Protein AF-A0A553K3J6-F1 (afdb_monomer)

Foldseek 3Di:
DPDDDDDPPPDDDPLVVLLVVVLVCVVVVVDDPVCSQVVVQVVCVVVVDHDDPVSNVVSVVVCVVVVNDDDDDDDPPDDD

Nearest PDB structures (foldseek):
  1j0r-assembly2_B  TM=8.924E-01  e=4.932E-07  Bacillus subtilis
  1bm9-assembly1_A  TM=8.624E-01  e=7.325E-07  Bacillus subtilis
  2dqr-assembly1_A  TM=9.178E-01  e=3.335E-06  Bacillus subtilis
  2dqr-assembly1_B  TM=8.889E-01  e=2.103E-06  Bacillus subtilis
  2dqr-assembly2_D  TM=8.928E-01  e=4.953E-06  Bacillus subtilis

Radius of gyration: 15.26 Å; Cα contacts (8 Å, |Δi|>4): 39; chains: 1; bounding box: 35×21×54 Å

Mean predicted aligned error: 7.89 Å

Solvent-accessible surface area (backbone atoms only — not comparable to full-atom values): 5248 Å² total; per-residue (Å²): 133,85,80,78,76,77,79,89,80,74,77,83,53,69,49,62,55,48,39,54,52,53,51,55,42,49,78,68,70,72,69,52,82,88,48,50,65,56,52,52,31,62,73,28,48,88,75,75,44,71,81,54,68,69,55,54,52,49,26,51,48,52,35,39,74,71,65,77,45,81,89,79,88,75,78,78,88,80,84,128

Sequence (80 aa):
MSEKRKPSGFLLKQRAFLKLYLITLTEQERLYGLKLLDVLREEFQPFGYRPNHSEVYKALHDLIEDGILEQVKKKKEGMK

Secondary structure (DSSP, 8-state):
----PPP---S--HHHHHHHHHHHHHHTT---TTTHHHHHHHHHGGGT----HHHHHHHHHHHHHTTS--------S---

Structure (mmCIF, N/CA/C/O backbone):
data_AF-A0A553K3J6-F1
#
_entry.id   AF-A0A553K3J6-F1
#
loop_
_atom_site.group_PDB
_atom_site.id
_atom_site.type_symbol
_atom_site.label_atom_id
_atom_site.label_alt_id
_atom_site.label_comp_id
_atom_site.label_asym_id
_atom_site.label_entity_id
_atom_site.label_seq_id
_atom_site.pdbx_PDB_ins_code
_atom_site.Cartn_x
_atom_site.Cartn_y
_atom_site.Cartn_z
_atom_site.occupancy
_atom_site.B_iso_or_equiv
_atom_site.auth_seq_id
_atom_site.auth_comp_id
_atom_site.auth_asym_id
_atom_site.auth_atom_id
_atom_site.pdbx_PDB_model_num
ATOM 1 N N . MET A 1 1 ? -18.781 5.698 -23.032 1.00 39.84 1 MET A N 1
ATOM 2 C CA . MET A 1 1 ? -18.104 4.387 -22.924 1.00 39.84 1 MET A CA 1
ATOM 3 C C . MET A 1 1 ? -16.609 4.635 -22.878 1.00 39.84 1 MET A C 1
ATOM 5 O O . MET A 1 1 ? -16.036 4.965 -23.905 1.00 39.84 1 MET A O 1
ATOM 9 N N . SER A 1 2 ? -15.994 4.575 -21.696 1.00 48.16 2 SER A N 1
ATOM 10 C CA . SER A 1 2 ? -14.541 4.727 -21.575 1.00 48.16 2 SER A CA 1
ATOM 11 C C . SER A 1 2 ? -13.863 3.493 -22.157 1.00 48.16 2 SER A C 1
ATOM 13 O O . SER A 1 2 ? -14.064 2.379 -21.675 1.00 48.16 2 SER A O 1
ATOM 15 N N . GLU A 1 3 ? -13.101 3.691 -23.224 1.00 56.03 3 GLU A N 1
ATOM 16 C CA . GLU A 1 3 ? -12.312 2.655 -23.876 1.00 56.03 3 GLU A CA 1
ATOM 17 C C . GLU A 1 3 ? -11.311 2.075 -22.863 1.00 56.03 3 GLU A C 1
ATOM 19 O O . GLU A 1 3 ? -10.427 2.774 -22.355 1.00 56.03 3 GLU A O 1
ATOM 24 N N . LYS A 1 4 ? -11.487 0.801 -22.488 1.00 62.62 4 LYS A N 1
ATOM 25 C CA . LYS A 1 4 ? -10.565 0.117 -21.574 1.00 62.62 4 LYS A CA 1
ATOM 26 C C . LYS A 1 4 ? -9.227 -0.041 -22.295 1.00 62.62 4 LYS A C 1
ATOM 28 O O . LYS A 1 4 ? -9.091 -0.901 -23.163 1.00 62.62 4 LYS A O 1
ATOM 33 N N . ARG A 1 5 ? -8.242 0.795 -21.945 1.00 66.56 5 ARG A N 1
ATOM 34 C CA . ARG A 1 5 ? -6.871 0.692 -22.469 1.00 66.56 5 ARG A CA 1
ATOM 35 C C . ARG A 1 5 ? -6.363 -0.742 -22.292 1.00 66.56 5 ARG A C 1
ATOM 37 O O . ARG A 1 5 ? -6.303 -1.233 -21.165 1.00 66.56 5 ARG A O 1
ATOM 44 N N . LYS A 1 6 ? -5.967 -1.398 -23.388 1.00 68.75 6 LYS A N 1
ATOM 45 C CA . LYS A 1 6 ? -5.272 -2.690 -23.321 1.00 68.75 6 LYS A CA 1
ATOM 46 C C . LYS A 1 6 ? -3.907 -2.481 -22.646 1.00 68.75 6 LYS A C 1
ATOM 48 O O . LYS A 1 6 ? -3.151 -1.618 -23.097 1.00 68.75 6 LYS A O 1
ATOM 53 N N . PRO A 1 7 ? -3.577 -3.215 -21.569 1.00 70.81 7 PRO A N 1
ATOM 54 C CA . PRO A 1 7 ? -2.272 -3.095 -20.932 1.00 70.81 7 PRO A CA 1
ATOM 55 C C . PRO A 1 7 ? -1.177 -3.550 -21.904 1.00 70.81 7 PRO A C 1
ATOM 57 O O . PRO A 1 7 ? -1.312 -4.581 -22.554 1.00 70.81 7 PRO A O 1
ATOM 60 N N . SER A 1 8 ? -0.080 -2.794 -21.989 1.00 74.56 8 SER A N 1
ATOM 61 C CA . SER A 1 8 ? 1.033 -3.056 -22.917 1.00 74.56 8 SER A CA 1
ATOM 62 C C . SER A 1 8 ? 1.878 -4.292 -22.566 1.00 74.56 8 SER A C 1
ATOM 64 O O . SER A 1 8 ? 2.857 -4.565 -23.249 1.00 74.56 8 SER A O 1
ATOM 66 N N . GLY A 1 9 ? 1.550 -5.005 -21.480 1.00 78.31 9 GLY A N 1
ATOM 67 C CA . GLY A 1 9 ? 2.262 -6.203 -21.017 1.00 78.31 9 GLY A CA 1
ATOM 68 C C . GLY A 1 9 ? 3.604 -5.961 -20.312 1.00 78.31 9 GLY A C 1
ATOM 69 O O . GLY A 1 9 ? 4.247 -6.923 -19.907 1.00 78.31 9 GLY A O 1
ATOM 70 N N . PHE A 1 10 ? 4.045 -4.710 -20.135 1.00 81.81 10 PHE A N 1
ATOM 71 C CA . PHE A 1 10 ? 5.350 -4.410 -19.532 1.00 81.81 10 PHE A CA 1
ATOM 72 C C . PHE A 1 10 ? 5.263 -4.151 -18.024 1.00 81.81 10 PHE A C 1
ATOM 74 O O . PHE A 1 10 ? 4.768 -3.092 -17.630 1.00 81.81 10 PHE A O 1
ATOM 81 N N . LEU A 1 11 ? 5.801 -5.093 -17.232 1.00 88.94 11 LEU A N 1
ATOM 82 C CA . LEU A 1 11 ? 5.870 -5.111 -15.761 1.00 88.94 11 LEU A CA 1
ATOM 83 C C . LEU A 1 11 ? 4.560 -4.698 -15.056 1.00 88.94 11 LEU A C 1
ATOM 85 O O . LEU A 1 11 ? 3.536 -4.369 -15.655 1.00 88.94 11 LEU A O 1
ATOM 89 N N . LEU A 1 12 ? 4.561 -4.763 -13.730 1.00 91.06 12 LEU A N 1
ATOM 90 C CA . LEU A 1 12 ? 3.436 -4.287 -12.934 1.00 91.06 12 LEU A CA 1
ATOM 91 C C . LEU A 1 12 ? 3.551 -2.779 -12.681 1.00 91.06 12 LEU A C 1
ATOM 93 O O . LEU A 1 12 ? 4.642 -2.215 -12.580 1.00 91.06 12 LEU A O 1
ATOM 97 N N . LYS A 1 13 ? 2.405 -2.102 -12.571 1.00 91.50 13 LYS A N 1
ATOM 98 C CA . LYS A 1 13 ? 2.364 -0.694 -12.156 1.00 91.50 13 LYS A CA 1
ATOM 99 C C . LYS A 1 13 ? 2.628 -0.591 -10.658 1.00 91.50 13 LYS A C 1
ATOM 101 O O . LYS A 1 13 ? 2.131 -1.410 -9.890 1.00 91.50 13 LYS A O 1
ATOM 106 N N . GLN A 1 14 ? 3.295 0.484 -10.241 1.00 93.06 14 GLN A N 1
ATOM 107 C CA . GLN A 1 14 ? 3.560 0.780 -8.830 1.00 93.06 14 GLN A CA 1
ATOM 108 C C . GLN A 1 14 ? 2.298 0.687 -7.958 1.00 93.06 14 GLN A C 1
ATOM 110 O O . GLN A 1 14 ? 2.339 0.141 -6.865 1.00 93.06 14 GLN A O 1
ATOM 115 N N . ARG A 1 15 ? 1.149 1.162 -8.451 1.00 93.88 15 ARG A N 1
ATOM 116 C CA . ARG A 1 15 ? -0.100 1.079 -7.687 1.00 93.88 15 ARG A CA 1
ATOM 117 C C . ARG A 1 15 ? -0.565 -0.354 -7.443 1.00 93.88 15 ARG A C 1
ATOM 119 O O . ARG A 1 15 ? -0.982 -0.666 -6.337 1.00 93.88 15 ARG A O 1
ATOM 126 N N . ALA A 1 16 ? -0.448 -1.228 -8.443 1.00 94.19 16 ALA A N 1
ATOM 127 C CA . ALA A 1 16 ? -0.774 -2.644 -8.287 1.00 94.19 16 ALA A CA 1
ATOM 128 C C . ALA A 1 16 ? 0.176 -3.327 -7.289 1.00 94.19 16 ALA A C 1
ATOM 130 O O . ALA A 1 16 ? -0.276 -4.111 -6.462 1.00 94.19 16 ALA A O 1
ATOM 131 N N . PHE A 1 17 ? 1.464 -2.962 -7.313 1.00 95.38 17 PHE A N 1
ATOM 132 C CA . PHE A 1 17 ? 2.441 -3.399 -6.311 1.00 95.38 17 PHE A CA 1
ATOM 133 C C . PHE A 1 17 ? 2.014 -3.018 -4.891 1.00 95.38 17 PHE A C 1
ATOM 135 O O . PHE A 1 17 ? 1.976 -3.853 -3.996 1.00 95.38 17 PHE A O 1
ATOM 142 N N . LEU A 1 18 ? 1.667 -1.744 -4.690 1.00 95.25 18 LEU A N 1
ATOM 143 C CA . LEU A 1 18 ? 1.281 -1.223 -3.383 1.00 95.25 18 LEU A CA 1
ATOM 144 C C . LEU A 1 18 ? -0.021 -1.849 -2.886 1.00 95.25 18 LEU A C 1
ATOM 146 O O . LEU A 1 18 ? -0.109 -2.167 -1.705 1.00 95.25 18 LEU A O 1
ATOM 150 N N . LYS A 1 19 ? -1.001 -2.080 -3.772 1.00 95.44 19 LYS A N 1
ATOM 151 C CA . LYS A 1 19 ? -2.252 -2.763 -3.413 1.00 95.44 19 LYS A CA 1
ATOM 152 C C . LYS A 1 19 ? -1.990 -4.132 -2.777 1.00 95.44 19 LYS A C 1
ATOM 154 O O . LYS A 1 19 ? -2.579 -4.425 -1.744 1.00 95.44 19 LYS A O 1
ATOM 159 N N . LEU A 1 20 ? -1.082 -4.926 -3.352 1.00 95.38 20 LEU A N 1
ATOM 160 C CA . LEU A 1 20 ? -0.715 -6.240 -2.815 1.00 95.38 20 LEU A CA 1
ATOM 161 C C . LEU A 1 20 ? -0.222 -6.138 -1.365 1.00 95.38 20 LEU A C 1
ATOM 163 O O . LEU A 1 20 ? -0.751 -6.807 -0.485 1.00 95.38 20 LEU A O 1
ATOM 167 N N . TYR A 1 21 ? 0.739 -5.249 -1.107 1.00 93.25 21 TYR A N 1
ATOM 168 C CA . TYR A 1 21 ? 1.301 -5.081 0.234 1.00 93.25 21 TYR A CA 1
ATOM 169 C C . TYR A 1 21 ? 0.300 -4.503 1.234 1.00 93.25 21 TYR A C 1
ATOM 171 O O . TYR A 1 21 ? 0.304 -4.896 2.396 1.00 93.25 21 TYR A O 1
ATOM 179 N N . LEU A 1 22 ? -0.579 -3.595 0.806 1.00 91.62 22 LEU A N 1
ATOM 180 C CA . LEU A 1 22 ? -1.628 -3.062 1.675 1.00 91.62 22 LEU A CA 1
ATOM 181 C C . LEU A 1 22 ? -2.600 -4.160 2.123 1.00 91.62 22 LEU A C 1
ATOM 183 O O . LEU A 1 22 ? -2.970 -4.182 3.295 1.00 91.62 22 LEU A O 1
ATOM 187 N N . ILE A 1 23 ? -2.960 -5.090 1.234 1.00 92.38 23 ILE A N 1
ATOM 188 C CA . ILE A 1 23 ? -3.781 -6.257 1.585 1.00 92.38 23 ILE A CA 1
ATOM 189 C C . ILE A 1 23 ? -3.038 -7.126 2.608 1.00 92.38 23 ILE A C 1
ATOM 191 O O . ILE A 1 23 ? -3.551 -7.340 3.704 1.00 92.38 23 ILE A O 1
ATOM 195 N N . THR A 1 24 ? -1.793 -7.520 2.322 1.00 91.12 24 THR A N 1
ATOM 19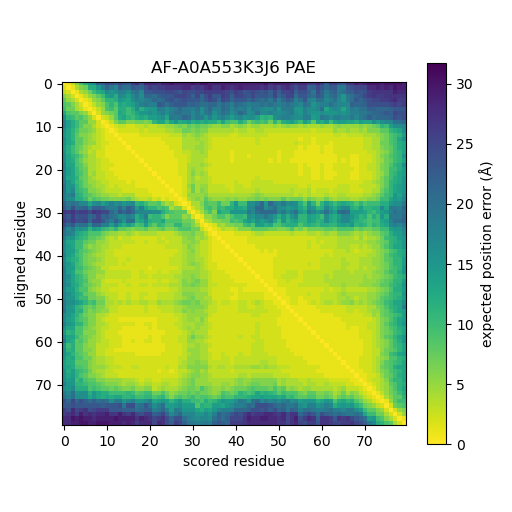6 C CA . THR A 1 24 ? -0.993 -8.365 3.227 1.00 91.12 24 THR A CA 1
ATOM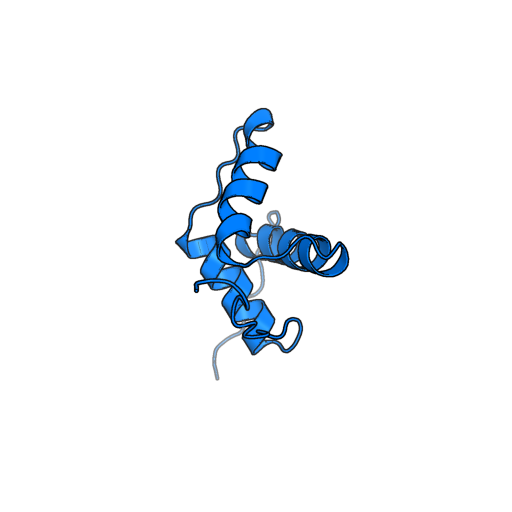 197 C C . THR A 1 24 ? -0.793 -7.731 4.607 1.00 91.12 24 THR A C 1
ATOM 199 O O . THR A 1 24 ? -0.942 -8.394 5.631 1.00 91.12 24 THR A O 1
ATOM 202 N N . LEU A 1 25 ? -0.488 -6.432 4.669 1.00 87.62 25 LEU A N 1
ATOM 203 C CA . LEU A 1 25 ? -0.324 -5.722 5.941 1.00 87.62 25 LEU A CA 1
ATOM 204 C C . LEU A 1 25 ? -1.639 -5.620 6.725 1.00 87.62 25 LEU A C 1
ATOM 206 O O . LEU A 1 25 ? -1.600 -5.516 7.954 1.00 87.62 25 LEU A O 1
ATOM 210 N N . THR A 1 26 ? -2.786 -5.645 6.034 1.00 85.19 26 THR A N 1
ATOM 211 C CA . THR A 1 26 ? -4.109 -5.648 6.678 1.00 85.19 26 THR A CA 1
ATOM 212 C C . THR A 1 26 ? -4.372 -6.998 7.323 1.00 85.19 26 THR A C 1
ATOM 214 O O . THR A 1 26 ? -4.731 -7.048 8.496 1.00 85.19 26 THR A O 1
ATOM 217 N N . GLU A 1 27 ? -4.125 -8.083 6.589 1.00 83.50 27 GLU A N 1
ATOM 218 C CA . GLU A 1 27 ? -4.292 -9.461 7.068 1.00 83.50 27 GLU A CA 1
ATOM 219 C C . GLU A 1 27 ? -3.418 -9.766 8.293 1.00 83.50 27 GLU A C 1
ATOM 221 O O . GLU A 1 27 ? -3.806 -10.539 9.161 1.00 83.50 27 GLU A O 1
ATOM 226 N N . GLN A 1 28 ? -2.251 -9.127 8.400 1.00 82.50 28 GLN A N 1
ATOM 227 C CA . GLN A 1 28 ? -1.329 -9.294 9.527 1.00 82.50 28 GLN A CA 1
ATOM 228 C C . GLN A 1 28 ? -1.679 -8.442 10.765 1.00 82.50 28 GLN A C 1
ATOM 230 O O . GLN A 1 28 ? -0.864 -8.353 11.684 1.00 82.50 28 GLN A O 1
ATOM 235 N N . GLU A 1 29 ? -2.838 -7.770 10.788 1.00 66.75 29 GLU A N 1
ATOM 236 C CA . GLU A 1 29 ? -3.298 -6.864 11.859 1.00 66.75 29 GLU A CA 1
ATOM 237 C C . GLU A 1 29 ? -2.321 -5.716 12.202 1.00 66.75 29 GLU A C 1
ATOM 239 O O . GLU A 1 29 ? -2.418 -5.069 13.248 1.00 66.75 29 GLU A O 1
ATOM 244 N N . ARG A 1 30 ? -1.375 -5.384 11.314 1.00 62.12 30 ARG A N 1
ATOM 245 C CA . ARG A 1 30 ? -0.330 -4.370 11.577 1.00 62.12 30 ARG A CA 1
ATOM 246 C C . ARG A 1 30 ? -0.790 -2.929 11.354 1.00 62.12 30 ARG A C 1
ATOM 248 O O . ARG A 1 30 ? 0.028 -2.008 11.271 1.00 62.12 30 ARG A O 1
ATOM 255 N N . LEU A 1 31 ? -2.092 -2.700 11.230 1.00 60.84 31 LEU A N 1
ATOM 256 C CA . LEU A 1 31 ? -2.578 -1.597 10.422 1.00 60.84 31 LEU A CA 1
ATOM 257 C C . LEU A 1 31 ? -3.227 -0.473 11.240 1.00 60.84 31 LEU A C 1
ATOM 259 O O . LEU A 1 31 ? -4.434 -0.410 11.451 1.00 60.84 31 LEU A O 1
ATOM 263 N N . TYR A 1 32 ? -2.395 0.494 11.635 1.00 62.78 32 TYR A N 1
ATOM 264 C CA . TYR A 1 32 ? -2.843 1.860 11.908 1.00 62.78 32 TYR A CA 1
ATOM 265 C C . TYR A 1 32 ? -2.505 2.708 10.680 1.00 62.78 32 TYR A C 1
ATOM 267 O O . TYR A 1 32 ? -1.330 2.928 10.404 1.00 62.78 32 TYR A O 1
ATOM 275 N N . GLY A 1 33 ? -3.512 3.186 9.938 1.00 60.94 33 GLY A N 1
ATOM 276 C CA . GLY A 1 33 ? -3.345 3.795 8.604 1.00 60.94 33 GLY A CA 1
ATOM 277 C C . GLY A 1 33 ? -2.305 4.923 8.483 1.00 60.94 33 GLY A C 1
ATOM 278 O O . GLY A 1 33 ? -1.728 5.095 7.416 1.00 60.94 33 GLY A O 1
ATOM 279 N N . LEU A 1 34 ? -1.989 5.639 9.572 1.00 61.03 34 LEU A N 1
ATOM 280 C CA . LEU A 1 34 ? -0.922 6.655 9.599 1.00 61.03 34 LEU A CA 1
ATOM 281 C C . LEU A 1 34 ? 0.505 6.073 9.578 1.00 61.03 34 LEU A C 1
ATOM 283 O O . LEU A 1 34 ? 1.427 6.788 9.211 1.00 61.03 34 LEU A O 1
ATOM 287 N N . LYS A 1 35 ? 0.694 4.799 9.942 1.00 76.50 35 LYS A N 1
ATOM 288 C CA . LYS A 1 35 ? 2.000 4.117 9.960 1.00 76.50 35 LYS A CA 1
ATOM 289 C C . LYS A 1 35 ? 2.304 3.321 8.692 1.00 76.50 35 LYS A C 1
ATOM 291 O O . LYS A 1 35 ? 3.451 2.945 8.491 1.00 76.50 35 LYS A O 1
ATOM 296 N N . LEU A 1 36 ? 1.316 3.072 7.828 1.00 82.25 36 LEU A N 1
ATOM 297 C CA . LEU A 1 36 ? 1.497 2.254 6.621 1.00 82.25 36 LEU A CA 1
ATOM 298 C C . LEU A 1 36 ? 2.616 2.769 5.713 1.00 82.25 36 LEU A C 1
ATOM 300 O O . LEU A 1 36 ? 3.428 1.992 5.226 1.00 82.25 36 LEU A O 1
ATOM 304 N N . LEU A 1 37 ? 2.653 4.083 5.479 1.00 86.38 37 LEU A N 1
ATOM 305 C CA . LEU A 1 37 ? 3.661 4.685 4.613 1.00 86.38 37 LEU A CA 1
ATOM 306 C C . LEU A 1 37 ? 5.073 4.494 5.173 1.00 86.38 37 LEU A C 1
ATOM 308 O O . LEU A 1 37 ? 5.991 4.216 4.406 1.00 86.38 37 LEU A O 1
ATOM 312 N N . ASP A 1 38 ? 5.236 4.655 6.483 1.00 87.19 38 ASP A N 1
ATOM 313 C CA . ASP A 1 38 ? 6.534 4.523 7.138 1.00 87.19 38 ASP A CA 1
ATOM 314 C C . ASP A 1 38 ? 6.986 3.063 7.149 1.00 87.19 38 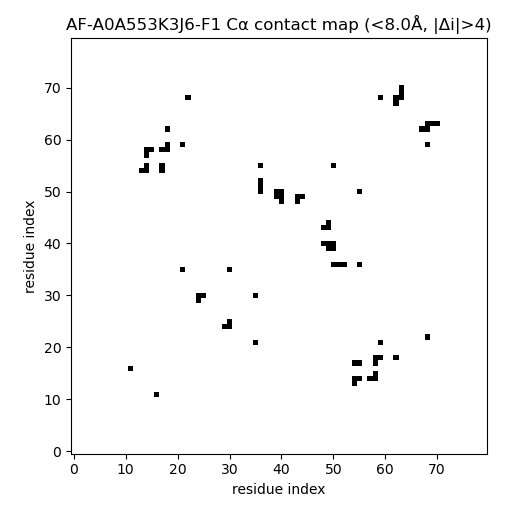ASP A C 1
ATOM 316 O O . ASP A 1 38 ? 8.105 2.788 6.731 1.00 87.19 38 ASP A O 1
ATOM 320 N N . VAL A 1 39 ? 6.081 2.125 7.455 1.00 88.56 39 VAL A N 1
ATOM 321 C CA . VAL A 1 39 ? 6.345 0.678 7.365 1.00 88.56 39 VAL A CA 1
ATOM 322 C C . VAL A 1 39 ? 6.804 0.291 5.961 1.00 88.56 39 VAL A C 1
ATOM 324 O O . VAL A 1 39 ? 7.846 -0.337 5.811 1.00 88.56 39 VAL A O 1
ATOM 327 N N . LEU A 1 40 ? 6.083 0.720 4.920 1.00 90.56 40 LEU A N 1
ATOM 328 C CA . LEU A 1 40 ? 6.462 0.419 3.537 1.00 90.56 40 LEU A CA 1
ATOM 329 C C . LEU A 1 40 ? 7.810 1.057 3.170 1.00 90.56 40 LEU A C 1
ATOM 331 O O . LEU A 1 40 ? 8.604 0.469 2.443 1.00 90.56 40 LEU A O 1
ATOM 335 N N . ARG A 1 41 ? 8.097 2.273 3.643 1.00 91.50 41 ARG A N 1
ATOM 336 C CA . ARG A 1 41 ? 9.389 2.924 3.382 1.00 91.50 41 ARG A CA 1
ATOM 337 C C . ARG A 1 41 ? 10.539 2.204 4.064 1.00 91.50 41 ARG A C 1
ATOM 339 O O . ARG A 1 41 ? 11.583 2.075 3.440 1.00 91.50 41 ARG A O 1
ATOM 346 N N . GLU A 1 42 ? 10.358 1.768 5.303 1.00 91.56 42 GLU A N 1
ATOM 347 C CA . GLU A 1 42 ? 11.353 1.003 6.052 1.00 91.56 42 GLU A CA 1
ATOM 348 C C . GLU A 1 42 ? 11.597 -0.363 5.404 1.00 91.56 42 GLU A C 1
ATOM 350 O O . GLU A 1 42 ? 12.745 -0.728 5.165 1.00 91.56 42 GLU A O 1
ATOM 355 N N . GLU A 1 43 ? 10.530 -1.071 5.030 1.00 91.75 43 GLU A N 1
ATOM 356 C CA . GLU A 1 43 ? 10.602 -2.387 4.389 1.00 91.75 43 GLU A CA 1
ATOM 357 C C . GLU A 1 43 ? 11.354 -2.348 3.053 1.00 91.75 43 GLU A C 1
ATOM 359 O O . GLU A 1 43 ? 12.142 -3.244 2.749 1.00 91.75 43 GLU A O 1
ATOM 364 N N . PHE A 1 44 ? 11.155 -1.288 2.265 1.00 94.75 44 PHE A N 1
ATOM 365 C CA . PHE A 1 44 ? 11.759 -1.178 0.939 1.00 94.75 44 PHE A CA 1
ATOM 366 C C . PHE A 1 44 ? 13.049 -0.356 0.867 1.00 94.75 44 PHE A C 1
ATOM 368 O O . PHE A 1 44 ? 13.698 -0.337 -0.186 1.00 94.75 44 PHE A O 1
ATOM 375 N N . GLN A 1 45 ? 13.464 0.276 1.968 1.00 94.81 45 GLN A N 1
ATOM 376 C CA . GLN A 1 45 ? 14.706 1.049 2.038 1.00 94.81 45 GLN A CA 1
ATOM 377 C C . GLN A 1 45 ? 15.946 0.243 1.603 1.00 94.81 45 GLN A C 1
ATOM 379 O O . GLN A 1 45 ? 16.723 0.789 0.812 1.00 94.81 45 GLN A O 1
ATOM 384 N N . PRO A 1 46 ? 16.114 -1.043 1.978 1.00 97.38 46 PRO A N 1
ATOM 385 C CA . PRO A 1 46 ? 17.245 -1.858 1.523 1.00 97.38 46 PRO A CA 1
ATOM 386 C C . PRO A 1 46 ? 17.298 -2.078 0.005 1.00 97.38 46 PRO A C 1
ATOM 388 O O . PRO A 1 46 ? 18.370 -2.308 -0.548 1.00 97.38 46 PRO A O 1
ATOM 391 N N . PHE A 1 47 ? 16.156 -1.986 -0.683 1.00 96.56 47 PHE A N 1
ATOM 392 C CA . PHE A 1 47 ? 16.046 -2.184 -2.132 1.00 96.56 47 PHE A CA 1
ATOM 393 C C . PHE A 1 47 ? 16.082 -0.867 -2.921 1.00 96.56 47 PHE A C 1
ATOM 395 O O . PHE A 1 47 ? 15.902 -0.867 -4.138 1.00 96.56 47 PHE A O 1
ATOM 402 N N . GLY A 1 48 ? 16.271 0.271 -2.243 1.00 96.06 48 GLY A N 1
ATOM 403 C CA . GLY A 1 48 ? 16.292 1.595 -2.869 1.00 96.06 48 GLY A CA 1
ATOM 404 C C . GLY A 1 48 ? 14.925 2.082 -3.365 1.00 96.06 48 GLY A C 1
ATOM 405 O O . GLY A 1 48 ? 14.854 3.088 -4.072 1.00 96.06 48 GLY A O 1
ATOM 406 N N . TYR A 1 49 ? 13.830 1.409 -3.000 1.00 95.31 49 TYR A N 1
ATOM 407 C CA . TYR A 1 49 ? 12.480 1.825 -3.365 1.00 95.31 49 TYR A CA 1
ATOM 408 C C . TYR A 1 49 ? 11.838 2.627 -2.230 1.00 95.31 49 TYR A C 1
ATOM 410 O O . TYR A 1 49 ? 11.763 2.184 -1.087 1.00 95.31 49 TYR A O 1
ATOM 418 N N . ARG A 1 50 ? 11.350 3.831 -2.552 1.00 93.62 50 ARG A N 1
ATOM 419 C CA . ARG A 1 50 ? 10.702 4.725 -1.586 1.00 93.62 50 ARG A CA 1
ATOM 420 C C . ARG A 1 50 ? 9.316 5.132 -2.087 1.00 93.62 50 ARG A C 1
ATOM 422 O O . ARG A 1 50 ? 9.220 6.046 -2.911 1.00 93.62 50 ARG A O 1
ATOM 429 N N . PRO A 1 51 ? 8.230 4.502 -1.606 1.00 91.50 51 PRO A N 1
ATOM 430 C CA . PRO A 1 51 ? 6.892 4.883 -2.025 1.00 91.50 51 PRO A CA 1
ATOM 431 C C . PRO A 1 51 ? 6.563 6.320 -1.598 1.00 91.50 51 PRO A C 1
ATOM 433 O O . PRO A 1 51 ? 6.933 6.793 -0.511 1.00 91.50 51 PRO A O 1
ATOM 436 N N . ASN A 1 52 ? 5.870 7.032 -2.486 1.00 89.75 52 ASN A N 1
ATOM 437 C CA . ASN A 1 52 ? 5.371 8.371 -2.202 1.00 89.75 52 ASN A CA 1
ATOM 438 C C . ASN A 1 52 ? 3.989 8.295 -1.538 1.00 89.75 52 ASN A C 1
ATOM 440 O O . ASN A 1 52 ? 3.248 7.328 -1.713 1.00 89.75 52 ASN A O 1
ATOM 444 N N . HIS A 1 53 ? 3.663 9.332 -0.766 1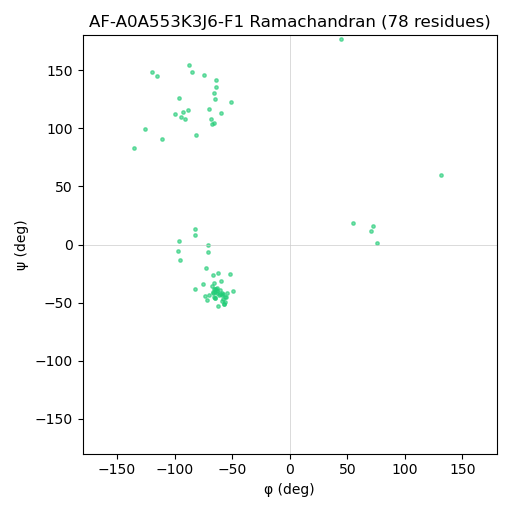.00 89.31 53 HIS A N 1
ATOM 445 C CA . HIS A 1 53 ? 2.410 9.410 -0.012 1.00 89.31 53 HIS A CA 1
ATOM 446 C C . HIS A 1 53 ? 1.193 9.301 -0.941 1.00 89.31 53 HIS A C 1
ATOM 448 O O . HIS A 1 53 ? 0.328 8.457 -0.723 1.00 89.31 53 HIS A O 1
ATOM 454 N N . SER A 1 54 ? 1.195 10.050 -2.045 1.00 92.25 54 SER A N 1
ATOM 455 C CA . SER A 1 54 ? 0.084 10.092 -2.996 1.00 92.25 54 SER A CA 1
ATOM 456 C C . SER A 1 54 ? -0.270 8.729 -3.601 1.00 92.25 54 SER A C 1
ATOM 458 O O . SER A 1 54 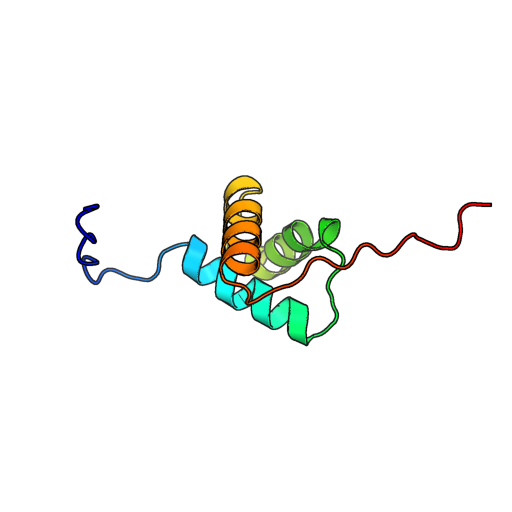? -1.447 8.417 -3.731 1.00 92.25 54 SER A O 1
ATOM 460 N N . GLU A 1 55 ? 0.704 7.899 -3.980 1.00 92.12 55 GLU A N 1
ATOM 461 C CA . GLU A 1 55 ? 0.441 6.584 -4.580 1.00 92.12 55 GLU A CA 1
ATOM 462 C C . GLU A 1 55 ? -0.017 5.551 -3.552 1.00 92.12 55 GLU A C 1
ATOM 464 O O . GLU A 1 55 ? -0.876 4.735 -3.877 1.00 92.12 55 GLU A O 1
ATOM 469 N N . VAL A 1 56 ? 0.478 5.613 -2.311 1.00 92.00 56 VAL A N 1
ATOM 470 C CA . VAL A 1 56 ? -0.019 4.751 -1.225 1.00 92.00 56 VAL A CA 1
ATOM 471 C C . VAL A 1 56 ? -1.472 5.093 -0.897 1.00 92.00 56 VAL A C 1
ATOM 473 O O . VAL A 1 56 ? -2.303 4.195 -0.808 1.00 92.00 56 VAL A O 1
ATOM 476 N N . TYR A 1 57 ? -1.810 6.382 -0.794 1.00 90.88 57 TYR A N 1
ATOM 477 C CA . TYR A 1 57 ? -3.185 6.811 -0.525 1.00 90.88 57 TYR A CA 1
ATOM 4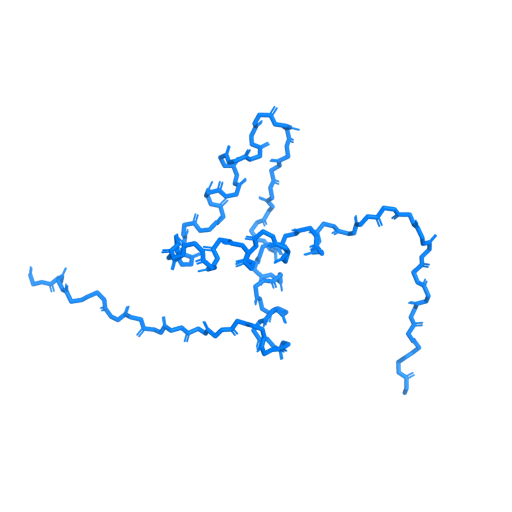78 C C . TYR A 1 57 ? -4.134 6.488 -1.675 1.00 90.88 57 TYR A C 1
ATOM 480 O O . TYR A 1 57 ? -5.235 6.016 -1.417 1.00 90.88 57 TYR A O 1
ATOM 488 N N . LYS A 1 58 ? -3.720 6.672 -2.935 1.00 94.25 58 LYS A N 1
ATOM 489 C CA . LYS A 1 58 ? -4.530 6.233 -4.082 1.00 94.25 58 LYS A CA 1
ATOM 490 C C . LYS A 1 58 ? -4.742 4.722 -4.075 1.00 94.25 58 LYS A C 1
ATOM 492 O O . LYS A 1 58 ? -5.858 4.284 -4.292 1.00 94.25 58 LYS A O 1
ATOM 497 N N . ALA A 1 59 ? -3.708 3.924 -3.795 1.00 94.88 59 ALA A N 1
ATOM 498 C CA . ALA A 1 59 ? -3.859 2.472 -3.698 1.00 94.88 59 ALA A CA 1
ATOM 499 C C . ALA A 1 59 ? -4.849 2.072 -2.592 1.00 94.88 59 ALA A C 1
ATOM 501 O O . ALA A 1 59 ? -5.683 1.201 -2.817 1.00 94.88 59 ALA A O 1
ATOM 502 N N . LEU A 1 60 ? -4.782 2.730 -1.430 1.00 91.69 60 LEU A N 1
ATOM 503 C CA . LEU A 1 60 ? -5.706 2.503 -0.321 1.00 91.69 60 LEU A CA 1
ATOM 504 C C . LEU A 1 60 ? -7.142 2.905 -0.684 1.00 91.69 60 LEU A C 1
ATOM 506 O O . LEU A 1 60 ? -8.062 2.135 -0.434 1.00 91.69 60 LEU A O 1
ATOM 510 N N . HIS A 1 61 ? -7.328 4.080 -1.289 1.00 93.44 61 HIS A N 1
ATOM 511 C CA . HIS A 1 61 ? -8.633 4.539 -1.765 1.00 93.44 61 HIS A CA 1
ATOM 512 C C . HIS A 1 61 ? -9.226 3.578 -2.787 1.00 93.44 61 HIS A C 1
ATOM 514 O O . HIS A 1 61 ? -10.356 3.146 -2.600 1.00 93.44 61 HIS A O 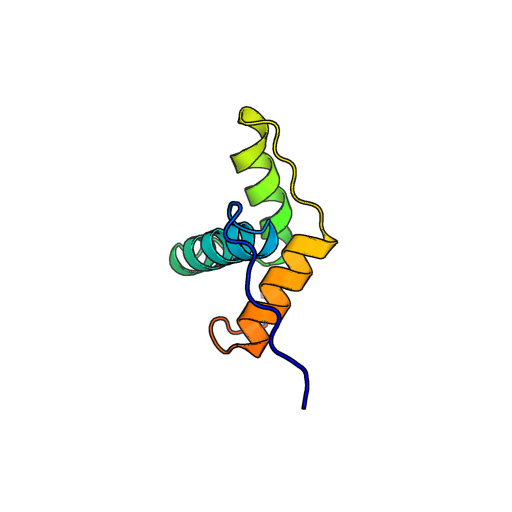1
ATOM 520 N N . ASP A 1 62 ? -8.445 3.178 -3.793 1.00 96.06 62 ASP A N 1
ATOM 521 C CA . ASP A 1 62 ? -8.893 2.217 -4.792 1.00 96.06 62 ASP A CA 1
ATOM 522 C C . ASP A 1 62 ? -9.327 0.892 -4.120 1.00 96.06 62 ASP A C 1
ATOM 524 O O . ASP A 1 62 ? -10.353 0.337 -4.480 1.00 96.06 62 ASP A O 1
ATOM 528 N N . LEU A 1 63 ? -8.587 0.381 -3.122 1.00 94.94 63 LEU A N 1
ATOM 529 C CA . LEU A 1 63 ? -8.958 -0.853 -2.403 1.00 94.94 63 LEU A CA 1
ATOM 530 C C . LEU A 1 63 ? -10.245 -0.716 -1.576 1.00 94.94 63 LEU A C 1
ATOM 532 O O . LEU A 1 63 ? -10.976 -1.694 -1.426 1.00 94.94 63 LEU A O 1
ATOM 536 N N . ILE A 1 64 ? -10.508 0.470 -1.025 1.00 93.06 64 ILE A N 1
ATOM 537 C CA . ILE A 1 64 ? -11.742 0.757 -0.285 1.00 93.06 64 ILE A CA 1
ATOM 538 C C . ILE A 1 64 ? -12.925 0.885 -1.252 1.00 93.06 64 ILE A C 1
ATOM 540 O O . ILE A 1 64 ? -13.984 0.317 -1.002 1.00 93.06 64 ILE A O 1
ATOM 544 N N . GLU A 1 65 ? -12.748 1.596 -2.367 1.00 96.00 65 GLU A N 1
ATOM 545 C CA . GLU A 1 65 ? -13.769 1.741 -3.415 1.00 96.00 65 GLU A CA 1
ATOM 546 C C . GLU A 1 65 ? -14.109 0.399 -4.076 1.00 96.00 65 GLU A C 1
ATOM 548 O O . GLU A 1 65 ? -15.278 0.125 -4.341 1.00 96.00 65 GLU A O 1
ATOM 553 N N . ASP A 1 66 ? -13.105 -0.462 -4.270 1.00 96.19 66 ASP A N 1
ATOM 554 C CA . ASP A 1 66 ? -13.260 -1.826 -4.785 1.00 96.19 66 ASP A CA 1
ATOM 555 C C . ASP A 1 66 ? -13.931 -2.776 -3.758 1.00 96.19 66 ASP A C 1
ATOM 557 O O . ASP A 1 66 ? -14.220 -3.928 -4.085 1.00 96.19 66 ASP A O 1
ATOM 561 N N . GLY A 1 67 ? -14.173 -2.331 -2.516 1.00 94.31 67 GLY A N 1
ATOM 562 C CA . GLY A 1 67 ? -14.781 -3.133 -1.446 1.00 94.31 67 GLY A CA 1
ATOM 563 C C . GLY A 1 67 ? -13.868 -4.222 -0.872 1.00 94.31 67 GLY A C 1
ATOM 564 O O . GLY A 1 67 ? -14.349 -5.139 -0.210 1.00 94.31 67 GLY A O 1
ATOM 565 N N . ILE A 1 68 ? -12.560 -4.141 -1.132 1.00 94.31 68 ILE A N 1
ATOM 566 C CA . ILE A 1 68 ? -11.559 -5.103 -0.648 1.00 94.31 68 ILE A CA 1
ATOM 567 C C . ILE A 1 68 ? -11.154 -4.779 0.793 1.00 94.31 68 ILE A C 1
ATOM 569 O O 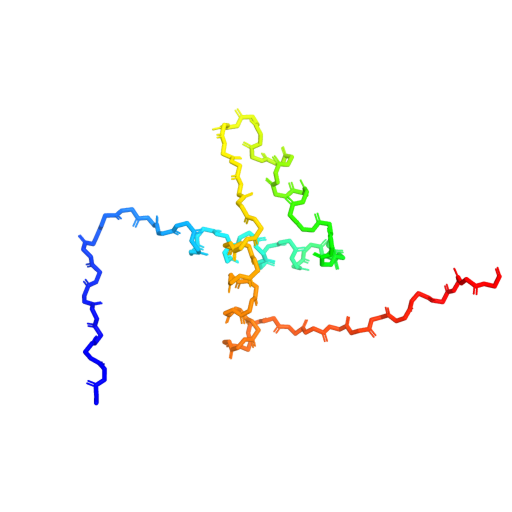. ILE A 1 68 ? -10.938 -5.685 1.592 1.00 94.31 68 ILE A O 1
ATOM 573 N N . LEU A 1 69 ? -11.046 -3.489 1.125 1.00 89.56 69 LEU A N 1
ATOM 574 C CA . LEU A 1 69 ? -10.722 -3.010 2.468 1.00 89.56 69 LEU A CA 1
ATOM 575 C C . LEU A 1 69 ? -11.845 -2.138 3.027 1.00 89.56 69 LEU A C 1
ATOM 577 O O . LEU A 1 69 ? -12.476 -1.376 2.298 1.00 89.56 69 LEU A O 1
ATOM 581 N N . GLU A 1 70 ? -12.027 -2.170 4.345 1.00 87.56 70 GLU A N 1
ATOM 582 C CA . GLU A 1 70 ? -12.931 -1.269 5.059 1.00 87.56 70 GLU A CA 1
ATOM 583 C C . GLU A 1 70 ? -12.175 -0.348 6.024 1.00 87.56 70 GLU A C 1
ATOM 585 O O . GLU A 1 70 ? -11.175 -0.718 6.643 1.00 87.56 70 GLU A O 1
ATOM 590 N N . GLN A 1 71 ? -12.654 0.891 6.164 1.00 83.06 71 GLN A N 1
ATOM 591 C CA . GLN A 1 71 ? -12.089 1.834 7.123 1.00 83.06 71 GLN A CA 1
ATOM 592 C C . GLN A 1 71 ? -12.811 1.724 8.469 1.00 83.06 71 GLN A C 1
ATOM 594 O O . GLN A 1 71 ? -13.917 2.235 8.638 1.00 83.06 71 GLN A O 1
ATOM 599 N N . VAL A 1 72 ? -12.132 1.163 9.470 1.00 81.94 72 VAL A N 1
ATOM 600 C CA . VAL A 1 72 ? -12.635 1.125 10.850 1.00 81.94 72 VAL A CA 1
ATOM 601 C C . VAL A 1 72 ? -12.112 2.328 11.639 1.00 81.94 72 VAL A C 1
ATOM 603 O O . VAL A 1 72 ? -10.918 2.461 11.915 1.00 81.94 72 VAL A O 1
ATOM 606 N N . LYS A 1 73 ? -13.013 3.234 12.038 1.00 78.12 73 LYS A N 1
ATOM 607 C CA . LYS A 1 73 ? -12.672 4.379 12.898 1.00 78.12 73 LYS A CA 1
ATOM 608 C C . LYS A 1 73 ? -12.626 3.945 14.363 1.00 78.12 73 LYS A C 1
ATOM 610 O O . LYS A 1 73 ? -13.643 3.969 15.051 1.00 78.12 73 LYS A O 1
ATOM 615 N N . LYS A 1 74 ? -11.441 3.600 14.871 1.00 70.12 74 LYS A N 1
ATOM 616 C CA . LYS A 1 74 ? -11.237 3.364 16.309 1.00 70.12 74 LYS A CA 1
ATOM 617 C C . LYS A 1 74 ? -10.877 4.681 17.004 1.00 70.12 74 LYS A C 1
ATOM 619 O O . LYS A 1 74 ? -9.831 5.266 16.723 1.00 70.12 74 LYS A O 1
ATO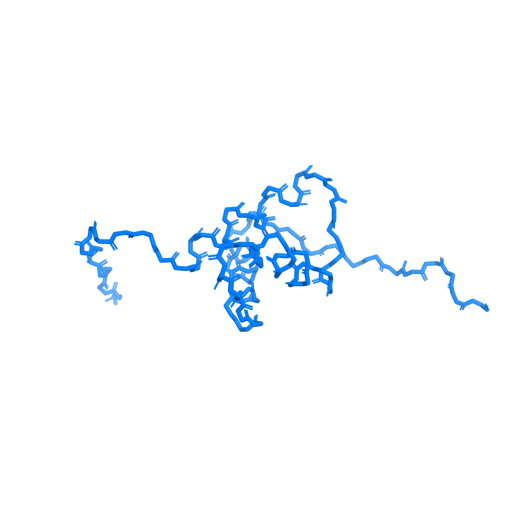M 624 N N . LYS A 1 75 ? -11.730 5.166 17.914 1.00 63.53 75 LYS A N 1
ATOM 625 C CA . LYS A 1 75 ? -11.323 6.220 18.858 1.00 63.53 75 LYS A CA 1
ATOM 626 C C . LYS A 1 75 ? -10.262 5.614 19.777 1.00 63.53 75 LYS A C 1
ATOM 628 O O . LYS A 1 75 ? -10.470 4.525 20.305 1.00 63.53 75 LYS A O 1
ATOM 633 N N . LYS A 1 76 ? -9.124 6.288 19.959 1.00 57.97 76 LYS A N 1
ATOM 634 C CA . LYS A 1 76 ? -8.200 5.921 21.036 1.00 57.97 76 LYS A CA 1
ATOM 635 C C . LYS A 1 76 ? -8.917 6.200 22.358 1.00 57.97 76 LYS A C 1
ATOM 637 O O . LYS A 1 76 ? -9.074 7.359 22.729 1.00 57.97 76 LYS A O 1
ATOM 642 N N . GLU A 1 77 ? -9.389 5.163 23.038 1.00 49.50 77 GLU A N 1
ATOM 643 C CA . GLU A 1 77 ? -9.729 5.278 24.454 1.00 49.50 77 GLU A CA 1
ATOM 644 C C . GLU A 1 77 ? -8.416 5.470 25.214 1.00 49.50 77 GLU A C 1
ATOM 646 O O . GLU A 1 77 ? -7.583 4.569 25.258 1.00 49.50 77 GLU A O 1
ATOM 651 N N . GLY A 1 78 ? -8.188 6.684 25.718 1.00 56.34 78 GLY A N 1
ATOM 652 C CA . GLY A 1 78 ? -6.969 7.024 26.454 1.00 56.34 78 GLY A CA 1
ATOM 653 C C . GLY A 1 78 ? -6.298 8.314 25.994 1.00 56.34 78 GLY A C 1
ATOM 654 O O . GLY A 1 78 ? -5.146 8.307 25.578 1.00 56.34 78 GLY A O 1
ATOM 655 N N . MET A 1 79 ? -7.021 9.426 26.086 1.00 47.03 79 MET A N 1
ATOM 656 C CA . MET A 1 79 ? -6.440 10.722 26.440 1.00 47.03 79 MET A CA 1
ATOM 657 C C . MET A 1 79 ? -7.402 11.333 27.463 1.00 47.03 79 MET A C 1
ATOM 659 O O . MET A 1 79 ? -8.346 12.035 27.107 1.00 47.03 79 MET A O 1
ATOM 663 N N . LYS A 1 80 ? -7.234 10.920 28.721 1.00 39.53 80 LYS A N 1
ATOM 664 C CA . LYS A 1 80 ? -7.605 11.712 29.893 1.00 39.53 80 LYS A CA 1
ATOM 665 C C . LYS A 1 80 ? -6.320 12.309 30.438 1.00 39.53 80 LYS A C 1
ATOM 667 O O . LYS A 1 80 ? -5.305 11.578 30.381 1.00 39.53 80 LYS A O 1
#

pLDDT: mean 82.49, std 15.28, range [39.53, 97.38]